Protein AF-A0A964UYS5-F1 (afdb_monomer)

Structure (mmCIF, N/CA/C/O backbone):
data_AF-A0A964UYS5-F1
#
_entry.id   AF-A0A964UYS5-F1
#
loop_
_atom_site.group_PDB
_atom_site.id
_atom_site.type_symbol
_atom_site.label_atom_id
_atom_site.label_alt_id
_atom_site.label_comp_id
_atom_site.label_asym_id
_atom_site.label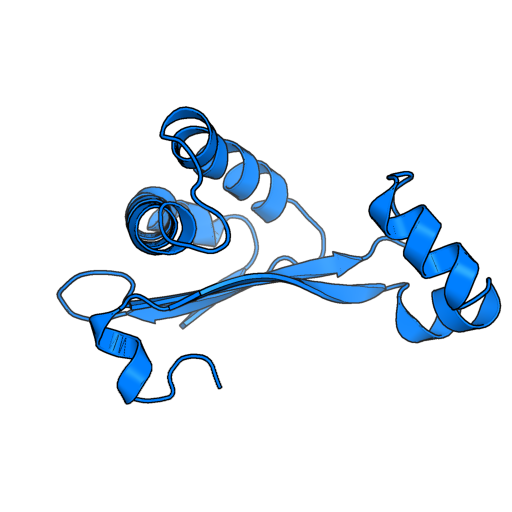_entity_id
_atom_site.label_seq_id
_atom_site.pdbx_PDB_ins_code
_atom_site.Cartn_x
_atom_site.Cartn_y
_atom_site.Cartn_z
_atom_site.occupancy
_atom_site.B_iso_or_equiv
_atom_site.auth_seq_id
_atom_site.auth_comp_id
_atom_site.auth_asym_id
_atom_site.auth_atom_id
_atom_site.pdbx_PDB_model_num
ATOM 1 N N . MET A 1 1 ? -6.693 -12.337 5.142 1.00 92.75 1 MET A N 1
ATOM 2 C CA . MET A 1 1 ? -7.371 -12.449 3.828 1.00 92.75 1 MET A CA 1
ATOM 3 C C . MET A 1 1 ? -6.487 -11.817 2.761 1.00 92.75 1 MET A C 1
ATOM 5 O O . MET A 1 1 ? -5.756 -10.897 3.102 1.00 92.75 1 MET A O 1
ATOM 9 N N . ILE A 1 2 ? -6.528 -12.293 1.512 1.00 96.44 2 ILE A N 1
ATOM 10 C CA . ILE A 1 2 ? -5.890 -11.612 0.372 1.00 96.44 2 ILE A CA 1
ATOM 11 C C . ILE A 1 2 ? -6.980 -11.203 -0.625 1.00 96.44 2 ILE A C 1
ATOM 13 O O . ILE A 1 2 ? -7.816 -12.031 -0.978 1.00 96.44 2 ILE A O 1
ATOM 17 N N . CYS A 1 3 ? -6.955 -9.948 -1.069 1.00 97.31 3 CYS A N 1
ATOM 18 C CA . CYS A 1 3 ? -7.844 -9.379 -2.081 1.00 97.31 3 CYS A CA 1
ATOM 19 C C . CYS A 1 3 ? -7.046 -9.038 -3.344 1.00 97.31 3 CYS A C 1
ATOM 21 O O . CYS A 1 3 ? -5.885 -8.632 -3.253 1.00 97.31 3 CYS A O 1
ATOM 23 N N . TYR A 1 4 ? -7.675 -9.158 -4.514 1.00 97.50 4 TYR A N 1
ATOM 24 C CA . TYR A 1 4 ? -7.044 -8.887 -5.806 1.00 97.50 4 TYR A CA 1
ATOM 25 C C . TYR A 1 4 ? -7.874 -7.902 -6.622 1.00 97.50 4 TYR A C 1
ATOM 27 O O . TYR A 1 4 ? -9.100 -7.983 -6.667 1.00 97.50 4 TYR A O 1
ATOM 35 N N . GLY A 1 5 ? -7.183 -7.001 -7.315 1.00 96.81 5 GLY A N 1
ATOM 36 C CA . GLY A 1 5 ? -7.800 -5.958 -8.128 1.00 96.81 5 GLY A CA 1
ATOM 37 C C . GLY A 1 5 ? -8.953 -5.233 -7.422 1.00 96.81 5 GLY A C 1
ATOM 38 O O . GLY A 1 5 ? -8.858 -4.864 -6.252 1.00 96.81 5 GLY A O 1
ATOM 39 N N . ALA A 1 6 ? -10.063 -5.064 -8.141 1.00 96.88 6 ALA A N 1
ATOM 40 C CA . ALA A 1 6 ? -11.221 -4.295 -7.692 1.00 96.88 6 ALA A CA 1
ATOM 41 C C . ALA A 1 6 ? -11.977 -4.885 -6.487 1.00 96.88 6 ALA A C 1
ATOM 43 O O . ALA A 1 6 ? -12.727 -4.144 -5.862 1.00 96.88 6 ALA A O 1
ATOM 44 N N . THR A 1 7 ? -11.774 -6.156 -6.106 1.00 97.25 7 THR A N 1
ATOM 45 C CA . THR A 1 7 ? -12.499 -6.746 -4.957 1.00 97.25 7 THR A CA 1
ATOM 46 C C . THR A 1 7 ? -12.132 -6.086 -3.628 1.00 97.25 7 THR A C 1
ATOM 48 O O . THR A 1 7 ? -12.843 -6.229 -2.645 1.00 97.25 7 THR A O 1
ATOM 51 N N . VAL A 1 8 ? -11.002 -5.373 -3.568 1.00 97.38 8 VAL A N 1
ATOM 52 C CA . VAL A 1 8 ? -10.613 -4.589 -2.387 1.00 97.38 8 VAL A CA 1
ATOM 53 C C . VAL A 1 8 ? -11.553 -3.403 -2.140 1.00 97.38 8 VAL A C 1
ATOM 55 O O . VAL A 1 8 ? -11.637 -2.911 -1.020 1.00 97.38 8 VAL A O 1
ATOM 58 N N . LEU A 1 9 ? -12.252 -2.928 -3.179 1.00 97.75 9 LEU A N 1
ATOM 59 C CA . LEU A 1 9 ? -13.094 -1.733 -3.100 1.00 97.75 9 LEU A CA 1
ATOM 60 C C . LEU A 1 9 ? -14.372 -1.976 -2.294 1.00 97.75 9 LEU A C 1
ATOM 62 O O . LEU A 1 9 ? -14.911 -1.025 -1.738 1.00 97.75 9 LEU A O 1
ATOM 66 N N . ASP A 1 10 ? -14.785 -3.235 -2.142 1.00 96.88 10 ASP A N 1
ATOM 67 C CA . ASP A 1 10 ? -15.872 -3.628 -1.237 1.00 96.88 10 ASP A CA 1
ATOM 68 C C . ASP A 1 10 ? -15.514 -3.381 0.244 1.00 96.88 10 ASP A C 1
ATOM 70 O O . ASP A 1 10 ? -16.390 -3.373 1.101 1.00 96.88 10 ASP A O 1
ATOM 74 N N . LEU A 1 11 ? -14.226 -3.165 0.548 1.00 96.69 11 LEU A N 1
ATOM 75 C CA . LEU A 1 11 ? -13.682 -2.913 1.887 1.00 96.69 11 LEU A CA 1
ATOM 76 C C . LEU A 1 11 ? -13.100 -1.495 2.023 1.00 96.69 11 LEU A C 1
ATOM 78 O O . LEU A 1 11 ? -12.312 -1.231 2.931 1.00 96.69 11 LEU A O 1
ATOM 82 N N . ALA A 1 12 ? -13.428 -0.587 1.097 1.00 96.31 12 ALA A N 1
ATOM 83 C CA . ALA A 1 12 ? -12.785 0.721 1.018 1.00 96.31 12 ALA A CA 1
ATOM 84 C C . ALA A 1 12 ? -13.008 1.577 2.275 1.00 96.31 12 ALA A C 1
ATOM 86 O O . ALA A 1 12 ? -12.074 2.240 2.717 1.00 96.31 12 ALA A O 1
ATOM 87 N N . GLU A 1 13 ? -14.203 1.543 2.870 1.00 96.19 13 GLU A N 1
ATOM 88 C CA . GLU A 1 13 ? -14.514 2.315 4.082 1.00 96.19 13 GLU A CA 1
ATOM 89 C C . GLU A 1 13 ? -13.680 1.844 5.283 1.00 96.19 13 GLU A C 1
ATOM 91 O O . GLU A 1 13 ? -12.986 2.653 5.898 1.00 96.19 13 GLU A O 1
ATOM 96 N N . ASP A 1 14 ? -13.644 0.532 5.547 1.00 96.75 14 ASP A N 1
ATOM 97 C CA . ASP A 1 14 ? -12.828 -0.055 6.621 1.00 96.75 14 ASP A CA 1
ATOM 98 C C . ASP A 1 14 ? -11.325 0.201 6.415 1.00 96.75 14 ASP A C 1
ATOM 100 O O . ASP A 1 14 ? -10.572 0.392 7.373 1.00 96.75 14 ASP A O 1
ATOM 104 N N . LEU A 1 15 ? -10.868 0.199 5.158 1.00 97.56 15 LEU A N 1
ATOM 105 C CA . LEU A 1 15 ? -9.481 0.506 4.814 1.00 97.56 15 LEU A CA 1
ATOM 106 C C . LEU A 1 15 ? -9.148 1.973 5.064 1.00 97.56 15 LEU A C 1
ATOM 108 O O . LEU A 1 15 ? -8.074 2.252 5.589 1.00 97.56 15 LEU A O 1
ATOM 112 N N . VAL A 1 16 ? -10.041 2.900 4.709 1.00 97.38 16 VAL A N 1
ATOM 113 C CA . VAL A 1 16 ? -9.858 4.336 4.969 1.00 97.38 16 VAL A CA 1
ATOM 114 C C . VAL A 1 16 ? -9.834 4.599 6.472 1.00 97.38 16 VAL A C 1
ATOM 116 O O . VAL A 1 16 ? -8.971 5.338 6.933 1.00 97.38 16 VAL A O 1
ATOM 119 N N . ASP A 1 17 ? -10.703 3.949 7.246 1.00 97.31 17 ASP A N 1
ATOM 120 C CA . ASP A 1 17 ? -10.720 4.055 8.708 1.00 97.31 17 ASP A CA 1
ATOM 121 C C . ASP A 1 17 ? -9.419 3.515 9.341 1.00 97.31 17 ASP A C 1
ATOM 123 O O . ASP A 1 17 ? -8.834 4.122 10.244 1.00 97.31 17 ASP A O 1
ATOM 127 N N . ALA A 1 18 ? -8.894 2.386 8.851 1.00 97.69 18 ALA A N 1
ATOM 128 C CA . ALA A 1 18 ? -7.606 1.856 9.307 1.00 97.69 18 ALA A CA 1
ATOM 129 C C . ALA A 1 18 ? -6.420 2.736 8.880 1.00 97.69 18 ALA A C 1
ATOM 131 O O . ALA A 1 18 ? -5.495 2.957 9.667 1.00 97.69 18 ALA A O 1
ATOM 132 N N . TYR A 1 19 ? -6.459 3.258 7.654 1.00 98.25 19 TYR A N 1
ATOM 133 C CA . TYR A 1 19 ? -5.463 4.173 7.108 1.00 98.25 19 TYR A CA 1
ATOM 134 C C . TYR A 1 19 ? -5.416 5.472 7.929 1.00 98.25 19 TYR A C 1
ATOM 136 O O . TYR A 1 19 ? -4.346 5.876 8.383 1.00 98.25 19 TYR A O 1
ATOM 144 N N . ALA A 1 20 ? -6.575 6.067 8.222 1.00 98.06 20 ALA A N 1
ATOM 145 C CA . ALA A 1 20 ? -6.705 7.287 9.013 1.00 98.06 20 ALA A CA 1
ATOM 146 C C . ALA A 1 20 ? -6.056 7.164 10.397 1.00 98.06 20 ALA A C 1
ATOM 148 O O . ALA A 1 20 ? -5.256 8.019 10.775 1.00 98.06 20 ALA A O 1
ATOM 149 N N . GLU A 1 21 ? -6.337 6.091 11.148 1.00 97.50 21 GLU A N 1
ATOM 150 C CA . GLU A 1 21 ? -5.741 5.885 12.478 1.00 97.50 21 GLU A CA 1
ATOM 151 C C . GLU A 1 21 ? -4.207 5.797 12.416 1.00 97.50 21 GLU A C 1
ATOM 153 O O . GLU A 1 21 ? -3.502 6.322 13.285 1.00 97.50 21 GLU A O 1
ATOM 158 N N . VAL A 1 22 ? -3.677 5.095 11.410 1.00 98.06 22 VAL A N 1
ATOM 159 C CA . VAL A 1 22 ? -2.245 4.794 11.326 1.00 98.06 22 VAL A CA 1
ATOM 160 C C . VAL A 1 22 ? -1.448 5.975 10.778 1.00 98.06 22 VAL A C 1
ATOM 162 O O . VAL A 1 22 ? -0.434 6.334 11.378 1.00 98.06 22 VAL A O 1
ATOM 165 N N . PHE A 1 23 ? -1.891 6.578 9.676 1.00 98.12 23 PHE A N 1
ATOM 166 C CA . PHE A 1 23 ? -1.128 7.592 8.945 1.00 98.12 23 PHE A CA 1
ATOM 167 C C . PHE A 1 23 ? -1.338 9.021 9.463 1.00 98.12 23 PHE A C 1
ATOM 169 O O . PHE A 1 23 ? -0.464 9.862 9.268 1.00 98.12 23 PHE A O 1
ATOM 176 N N . SER A 1 24 ? -2.399 9.294 10.233 1.00 98.19 24 SER A N 1
ATOM 177 C CA . SER A 1 24 ? -2.508 10.557 10.992 1.00 98.19 24 SER A CA 1
ATOM 178 C C . SER A 1 24 ? -1.520 10.644 12.167 1.00 98.19 24 SER A C 1
ATOM 180 O O . SER A 1 24 ? -1.303 11.713 12.735 1.00 98.19 24 SER A O 1
ATOM 182 N N . ALA A 1 25 ? -0.896 9.525 12.549 1.00 97.19 25 ALA A N 1
ATOM 183 C CA . ALA A 1 25 ? 0.110 9.477 13.600 1.00 97.19 25 ALA A CA 1
ATOM 184 C C . ALA A 1 25 ? 1.542 9.649 13.042 1.00 97.19 25 ALA A C 1
ATOM 186 O O . ALA A 1 25 ? 1.789 9.431 11.852 1.00 97.19 25 ALA A O 1
ATOM 187 N N . PRO A 1 26 ? 2.530 9.977 13.899 1.00 95.56 26 PRO A N 1
ATOM 188 C CA . PRO A 1 26 ? 3.932 9.985 13.498 1.00 95.56 26 PRO A CA 1
ATOM 189 C C . PRO A 1 26 ? 4.399 8.635 12.920 1.00 95.56 26 PRO A C 1
ATOM 191 O O . PRO A 1 26 ? 3.981 7.583 13.419 1.00 95.56 26 PRO A O 1
ATOM 194 N N . PRO A 1 27 ? 5.321 8.644 11.937 1.00 95.38 27 PRO A N 1
ATOM 195 C CA . PRO A 1 27 ? 6.033 9.817 11.414 1.00 95.38 27 PRO A CA 1
ATOM 196 C C . PRO A 1 27 ? 5.278 10.593 10.322 1.00 95.38 27 PRO A C 1
ATOM 198 O O . PRO A 1 27 ? 5.701 11.696 9.987 1.00 95.38 27 PRO A O 1
ATOM 201 N N . TRP A 1 28 ? 4.194 10.039 9.780 1.00 96.25 28 TRP A N 1
ATOM 202 C CA . TRP A 1 28 ? 3.517 10.582 8.603 1.00 96.25 28 TRP A CA 1
ATOM 203 C C . TRP A 1 28 ? 2.721 11.848 8.916 1.00 96.25 28 TRP A C 1
ATOM 205 O O . TRP A 1 28 ? 2.899 12.847 8.228 1.00 96.25 28 TRP A O 1
ATOM 215 N N . ASN A 1 29 ? 1.944 11.839 10.007 1.00 97.56 29 ASN A N 1
ATOM 216 C CA . ASN A 1 29 ? 1.112 12.972 10.433 1.00 97.56 29 ASN A CA 1
ATOM 217 C C . ASN A 1 29 ? 0.235 13.524 9.293 1.00 97.56 29 ASN A C 1
ATOM 219 O O . ASN A 1 29 ? 0.143 14.738 9.109 1.00 97.56 29 ASN A O 1
ATOM 223 N N . GLU A 1 30 ? -0.355 12.634 8.497 1.00 97.88 30 GLU A N 1
ATOM 224 C CA . GLU A 1 30 ? -1.196 13.027 7.371 1.00 97.88 30 GLU A CA 1
ATOM 225 C C . GLU A 1 30 ? -2.442 13.775 7.840 1.00 97.88 30 GLU A C 1
ATOM 227 O O . GLU A 1 30 ? -3.067 13.427 8.846 1.00 97.88 30 GLU A O 1
ATOM 232 N N . ASP A 1 31 ? -2.794 14.816 7.093 1.00 97.69 31 ASP A N 1
ATOM 233 C CA . ASP A 1 31 ? -3.987 15.609 7.340 1.00 97.69 31 ASP A CA 1
ATOM 234 C C . ASP A 1 31 ? -5.246 14.943 6.774 1.00 97.69 31 ASP A C 1
ATOM 236 O O . ASP A 1 31 ? -5.202 13.997 5.984 1.00 97.69 31 ASP A O 1
ATOM 240 N N . GLU A 1 32 ? -6.402 15.465 7.180 1.00 95.00 32 GLU A N 1
ATOM 241 C CA . GLU A 1 32 ? -7.704 14.951 6.760 1.00 95.00 32 GLU A CA 1
ATOM 242 C C . GLU A 1 32 ? -7.862 14.932 5.231 1.00 95.00 32 GLU A C 1
ATOM 244 O O . GLU A 1 32 ? -8.425 13.983 4.685 1.00 95.00 32 GLU A O 1
ATOM 249 N N . GLU A 1 33 ? -7.320 15.927 4.522 1.00 96.00 33 GLU A N 1
ATOM 250 C CA . GLU A 1 33 ? -7.366 15.969 3.059 1.00 96.00 33 GLU A CA 1
ATOM 251 C C . GLU A 1 33 ? -6.610 14.784 2.439 1.00 96.00 33 GLU A C 1
ATOM 253 O O . GLU A 1 33 ? -7.106 14.128 1.517 1.00 96.00 33 GLU A O 1
ATOM 258 N N . THR A 1 34 ? -5.423 14.468 2.955 1.00 96.00 34 THR A N 1
ATOM 259 C CA . THR A 1 34 ? -4.612 13.339 2.487 1.00 96.00 34 THR A CA 1
ATOM 260 C C . THR A 1 34 ? -5.290 12.003 2.788 1.00 96.00 34 THR A C 1
ATOM 262 O O . THR A 1 34 ? -5.354 11.140 1.903 1.00 96.00 34 THR A O 1
ATOM 265 N N . ILE A 1 35 ? -5.888 11.862 3.978 1.00 95.94 35 ILE A N 1
ATOM 266 C CA . ILE A 1 35 ? -6.694 10.688 4.337 1.00 95.94 35 ILE A CA 1
ATOM 267 C C . ILE A 1 35 ? -7.880 10.530 3.371 1.00 95.94 35 ILE A C 1
ATOM 269 O O . ILE A 1 35 ? -8.091 9.449 2.825 1.00 95.94 35 ILE A O 1
ATOM 273 N N . GLN A 1 36 ? -8.631 11.596 3.078 1.00 93.12 36 GLN A N 1
ATOM 274 C CA . GLN A 1 36 ? -9.759 11.535 2.137 1.00 93.12 36 GLN A CA 1
ATOM 275 C C . GLN A 1 36 ? -9.308 11.161 0.715 1.00 93.12 36 GLN A C 1
ATOM 277 O O . GLN A 1 36 ? -10.007 10.444 -0.010 1.00 93.12 36 GLN A O 1
ATOM 282 N N . ARG A 1 37 ? -8.107 11.591 0.308 1.00 96.44 37 ARG A N 1
ATOM 283 C CA . ARG A 1 37 ? -7.519 11.230 -0.991 1.00 96.44 37 ARG A CA 1
ATOM 284 C C . ARG A 1 37 ? -7.153 9.750 -1.102 1.00 96.44 37 ARG A C 1
ATOM 286 O O . ARG A 1 37 ? -7.065 9.245 -2.226 1.00 96.44 37 ARG A O 1
ATOM 293 N N . PHE A 1 38 ? -6.977 9.038 0.013 1.00 96.69 38 PHE A N 1
ATOM 294 C CA . PHE A 1 38 ? -6.655 7.610 0.007 1.00 96.69 38 PHE A CA 1
ATOM 295 C C . PHE A 1 38 ? -7.703 6.777 -0.740 1.00 96.69 38 PHE A C 1
ATOM 297 O O . PHE A 1 38 ? -7.327 5.918 -1.532 1.00 96.69 38 PHE A O 1
ATOM 304 N N . HIS A 1 39 ? -8.998 7.083 -0.613 1.00 94.25 39 HIS A N 1
ATOM 305 C CA . HIS A 1 39 ? -10.050 6.360 -1.341 1.00 94.25 39 HIS A CA 1
ATOM 306 C C . HIS A 1 39 ? -9.845 6.406 -2.871 1.00 94.25 39 HIS A C 1
ATOM 308 O O . HIS A 1 39 ? -9.957 5.396 -3.572 1.00 94.25 39 HIS A O 1
ATOM 314 N N . TYR A 1 40 ? -9.475 7.574 -3.408 1.00 95.88 40 TYR A N 1
ATOM 315 C CA . TYR A 1 40 ? -9.187 7.728 -4.836 1.00 95.88 40 TYR A CA 1
ATOM 316 C C . TYR A 1 40 ? -7.889 7.022 -5.241 1.00 95.88 40 TYR A C 1
ATOM 318 O O . TYR A 1 40 ? -7.84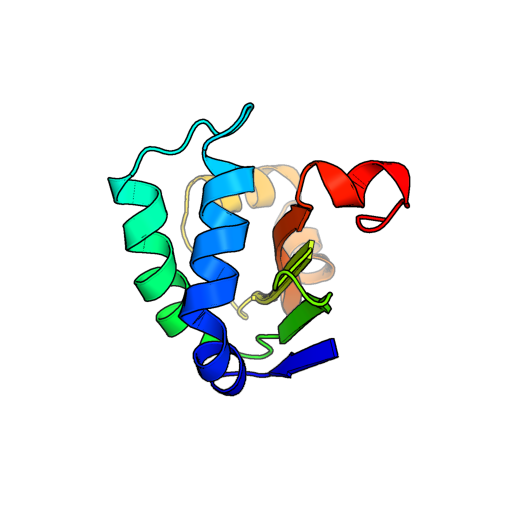4 6.387 -6.301 1.00 95.88 40 TYR A O 1
ATOM 326 N N . ARG A 1 41 ? -6.850 7.087 -4.394 1.00 96.88 41 ARG A N 1
ATOM 327 C CA . ARG A 1 41 ? -5.599 6.345 -4.612 1.00 96.88 41 ARG A CA 1
ATOM 328 C C . ARG A 1 41 ? -5.846 4.840 -4.632 1.00 96.88 41 ARG A C 1
ATOM 330 O O . ARG A 1 41 ? -5.381 4.186 -5.560 1.00 96.88 41 ARG A O 1
ATOM 337 N N . LEU A 1 42 ? -6.640 4.312 -3.701 1.00 97.69 42 LEU A N 1
ATOM 338 C CA . LEU A 1 42 ? -7.006 2.899 -3.625 1.00 97.69 42 LEU A CA 1
ATOM 339 C C . LEU A 1 42 ? -7.733 2.441 -4.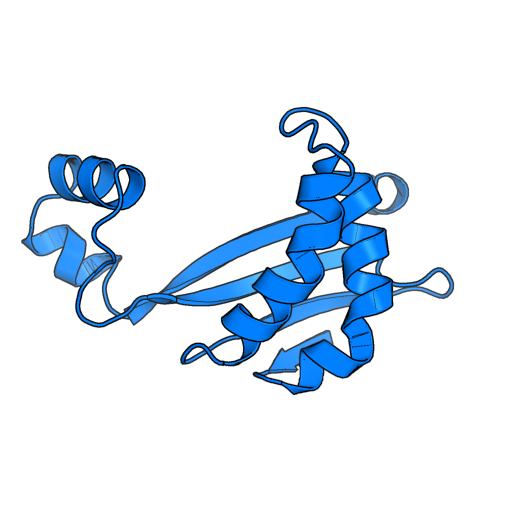894 1.00 97.69 42 LEU A C 1
ATOM 341 O O . LEU A 1 42 ? -7.367 1.422 -5.476 1.00 97.69 42 LEU A O 1
ATOM 345 N N . ARG A 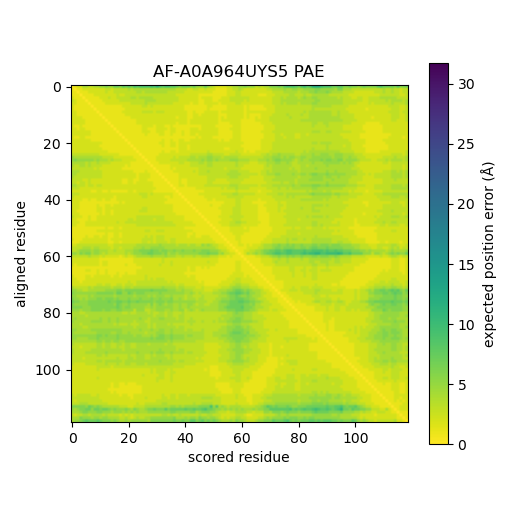1 43 ? -8.710 3.219 -5.381 1.00 97.25 43 ARG A N 1
ATOM 346 C CA . ARG A 1 43 ? -9.427 2.911 -6.630 1.00 97.25 43 ARG A CA 1
ATOM 347 C C . ARG A 1 43 ? -8.501 2.873 -7.845 1.00 97.25 43 ARG A C 1
ATOM 349 O O . ARG A 1 43 ? -8.637 1.987 -8.685 1.00 97.25 43 ARG A O 1
ATOM 356 N N . SER A 1 44 ? -7.566 3.817 -7.935 1.00 96.94 44 SER A N 1
ATOM 357 C CA . SER A 1 44 ? -6.553 3.832 -8.996 1.00 96.94 44 SER A CA 1
ATOM 358 C C . SER A 1 44 ? -5.597 2.637 -8.876 1.00 96.94 44 SER A C 1
ATOM 360 O O . SER A 1 44 ? -5.348 1.926 -9.852 1.00 96.94 44 SER A O 1
ATOM 362 N N . ALA A 1 45 ? -5.122 2.354 -7.660 1.00 97.00 45 ALA A N 1
ATOM 363 C CA . ALA A 1 45 ? -4.210 1.257 -7.363 1.00 97.00 45 ALA A CA 1
ATOM 364 C C . ALA A 1 45 ? -4.825 -0.113 -7.674 1.00 97.00 45 ALA A C 1
ATOM 366 O O . ALA A 1 45 ? -4.149 -0.953 -8.265 1.00 97.00 45 ALA A O 1
ATOM 367 N N . ALA A 1 46 ? -6.109 -0.317 -7.371 1.00 97.94 46 ALA A N 1
ATOM 368 C CA . ALA A 1 46 ? -6.838 -1.554 -7.651 1.00 97.94 46 ALA A CA 1
ATOM 369 C C . ALA A 1 46 ? -6.866 -1.925 -9.148 1.00 97.94 46 ALA A C 1
ATOM 371 O O . ALA A 1 46 ? -7.047 -3.093 -9.493 1.00 97.94 46 ALA A O 1
ATOM 372 N N . GLY A 1 47 ? -6.667 -0.953 -10.046 1.00 97.00 47 GLY A N 1
ATOM 373 C CA . GLY A 1 47 ? -6.534 -1.184 -11.486 1.00 97.00 47 GLY A CA 1
ATOM 374 C C . GLY A 1 47 ? -5.119 -1.555 -11.949 1.00 97.00 47 GLY A C 1
ATOM 375 O O . GLY A 1 47 ? -4.929 -1.876 -13.123 1.00 97.00 47 GLY A O 1
ATOM 376 N N . ARG A 1 48 ? -4.107 -1.499 -11.073 1.00 96.69 48 ARG A N 1
ATOM 377 C CA . ARG A 1 48 ? -2.708 -1.742 -11.451 1.00 96.69 48 ARG A CA 1
ATOM 378 C C . ARG A 1 48 ? -2.435 -3.239 -11.648 1.00 96.69 48 ARG A C 1
ATOM 380 O O . ARG A 1 48 ? -2.921 -4.068 -10.874 1.00 96.69 48 ARG A O 1
ATOM 387 N N . PRO A 1 49 ? -1.605 -3.614 -12.639 1.00 96.62 49 PRO A N 1
ATOM 388 C CA . PRO A 1 49 ? -1.189 -4.998 -12.827 1.00 96.62 49 PRO A CA 1
ATOM 389 C C . PRO A 1 49 ? -0.600 -5.619 -11.555 1.00 96.62 49 PRO A C 1
ATOM 391 O O . PRO A 1 49 ? 0.305 -5.075 -10.923 1.00 96.62 49 PRO A O 1
ATOM 394 N N . GLY A 1 50 ? -1.121 -6.791 -11.188 1.00 97.06 50 GLY A N 1
ATOM 395 C CA . GLY A 1 50 ? -0.658 -7.545 -10.025 1.00 97.06 50 GLY A CA 1
ATOM 396 C C . GLY A 1 50 ? -0.946 -6.890 -8.671 1.00 97.06 50 GLY A C 1
ATOM 397 O O . GLY A 1 50 ? -0.293 -7.276 -7.693 1.00 97.06 50 GLY A O 1
ATOM 398 N N . PHE A 1 51 ? -1.894 -5.942 -8.618 1.00 98.56 51 PHE A N 1
ATOM 399 C CA . PHE A 1 51 ? -2.432 -5.406 -7.371 1.00 98.56 51 PHE A CA 1
ATOM 400 C C . PHE A 1 51 ? -2.912 -6.537 -6.461 1.00 98.56 51 PHE A C 1
ATOM 402 O O . PHE A 1 51 ? -3.661 -7.427 -6.882 1.00 98.56 51 PHE A O 1
ATOM 409 N N . ARG A 1 52 ? -2.504 -6.470 -5.199 1.00 98.44 52 ARG A N 1
ATOM 410 C CA . ARG A 1 52 ? -2.974 -7.340 -4.129 1.00 98.44 52 ARG A CA 1
ATOM 411 C C . ARG A 1 52 ? -2.970 -6.579 -2.811 1.00 98.44 52 ARG A C 1
ATOM 413 O O . ARG A 1 52 ? -2.060 -5.794 -2.551 1.00 98.44 52 ARG A O 1
ATOM 420 N N . ALA A 1 53 ? -3.956 -6.862 -1.976 1.00 98.44 53 ALA A N 1
ATOM 421 C CA . ALA A 1 53 ? -3.993 -6.397 -0.600 1.00 98.44 53 ALA A CA 1
ATOM 422 C C . ALA A 1 53 ? -4.049 -7.598 0.341 1.00 98.44 53 ALA A C 1
ATOM 424 O O . ALA A 1 53 ? -4.786 -8.548 0.079 1.00 98.44 53 ALA A O 1
ATOM 425 N N . VAL A 1 54 ? -3.286 -7.570 1.429 1.00 98.12 54 VAL A N 1
ATOM 426 C CA . VAL A 1 54 ? -3.390 -8.544 2.521 1.00 98.12 54 VAL A CA 1
ATOM 427 C C . VAL A 1 54 ? -3.990 -7.835 3.719 1.00 98.12 54 VAL A C 1
ATOM 429 O O . VAL A 1 54 ? -3.536 -6.756 4.073 1.00 98.12 54 VAL A O 1
ATOM 432 N N . LEU A 1 55 ? -5.011 -8.434 4.325 1.00 97.75 55 LEU A N 1
ATOM 433 C CA . LEU A 1 55 ? -5.803 -7.840 5.398 1.00 97.75 55 LEU A CA 1
ATOM 434 C C . LEU A 1 55 ? -5.855 -8.777 6.603 1.00 97.75 55 LEU A C 1
ATOM 436 O O . LEU A 1 55 ? -6.058 -9.988 6.444 1.00 97.75 55 LEU A O 1
ATOM 440 N N . SER A 1 56 ? -5.759 -8.204 7.797 1.00 97.69 56 SER A N 1
ATOM 441 C CA . SER A 1 56 ? -6.148 -8.838 9.055 1.00 97.69 56 SER A CA 1
ATOM 442 C C . SER A 1 56 ? -7.364 -8.124 9.617 1.00 97.69 56 SER A C 1
ATOM 444 O O . SER A 1 56 ? -7.394 -6.896 9.668 1.00 97.69 56 SER A O 1
ATOM 446 N N . GLN A 1 57 ? -8.368 -8.895 10.019 1.00 95.19 57 GLN A N 1
ATOM 447 C CA . GLN A 1 57 ? -9.665 -8.386 10.445 1.00 95.19 57 GLN A CA 1
ATOM 448 C C . GLN A 1 57 ? -10.068 -8.995 11.784 1.00 95.19 57 GLN A C 1
ATOM 450 O O . GLN A 1 57 ? -9.808 -10.171 12.050 1.00 95.19 57 GLN A O 1
ATOM 455 N N . SER A 1 58 ? -10.782 -8.204 12.573 1.00 92.50 58 SER A N 1
ATOM 456 C CA . SER A 1 58 ? -11.469 -8.625 13.787 1.00 92.50 58 SER A CA 1
ATOM 457 C C . SER A 1 58 ? -12.919 -8.141 13.763 1.00 92.50 58 SER A C 1
ATOM 459 O O . SER A 1 58 ? -13.425 -7.642 12.758 1.00 92.50 58 SER A O 1
ATOM 461 N N . ARG A 1 59 ? -13.625 -8.283 14.889 1.00 89.81 59 ARG A N 1
ATOM 462 C CA . ARG A 1 59 ? -14.997 -7.771 15.032 1.00 89.81 59 ARG A CA 1
ATOM 463 C C . ARG A 1 59 ? -15.080 -6.244 14.962 1.00 89.81 59 ARG A C 1
ATOM 465 O O . ARG A 1 59 ? -16.175 -5.725 14.800 1.00 89.81 59 ARG A O 1
ATOM 472 N N . THR A 1 60 ? -13.955 -5.546 15.117 1.00 86.88 60 THR A N 1
ATOM 473 C CA . THR A 1 60 ? -13.869 -4.080 15.097 1.00 86.88 60 THR A CA 1
ATOM 474 C C . THR A 1 60 ? -13.396 -3.529 13.747 1.00 86.88 60 THR A C 1
ATOM 476 O O . THR A 1 60 ? -13.065 -2.352 13.665 1.00 86.88 60 THR A O 1
ATOM 479 N N . GLY A 1 61 ? -13.329 -4.366 12.705 1.00 94.56 61 GLY A N 1
ATOM 480 C CA . GLY A 1 61 ? -12.897 -3.977 11.359 1.00 94.56 61 GLY A CA 1
ATOM 481 C C . GLY A 1 61 ? -11.490 -4.471 11.020 1.00 94.56 61 GLY A C 1
ATOM 482 O O . GLY A 1 61 ? -11.066 -5.540 11.466 1.00 94.56 61 GLY A O 1
ATOM 483 N N . ILE A 1 62 ? -10.765 -3.706 10.200 1.00 97.69 62 ILE A N 1
ATOM 484 C CA . ILE A 1 62 ? -9.404 -4.041 9.762 1.00 97.69 62 ILE A CA 1
ATOM 485 C C . ILE A 1 62 ? -8.396 -3.658 10.852 1.00 97.69 62 ILE A C 1
ATOM 487 O O . ILE A 1 62 ? -8.238 -2.489 11.189 1.00 97.69 62 ILE A O 1
ATOM 491 N N . ASP A 1 63 ? -7.684 -4.648 11.388 1.00 97.81 63 ASP A N 1
ATOM 492 C CA . ASP A 1 63 ? -6.615 -4.456 12.381 1.00 97.81 63 ASP A CA 1
ATOM 493 C C . ASP A 1 63 ? -5.277 -4.076 11.729 1.00 97.81 63 ASP A C 1
ATOM 495 O O . ASP A 1 63 ? -4.412 -3.452 12.350 1.00 97.81 63 ASP A O 1
ATOM 499 N N . GLY A 1 64 ? -5.092 -4.465 10.469 1.00 98.06 64 GLY A N 1
ATOM 500 C CA . GLY A 1 64 ? -3.921 -4.117 9.681 1.00 98.06 64 GLY A CA 1
ATOM 501 C C . GLY A 1 64 ? -4.032 -4.580 8.236 1.00 98.06 64 GLY A C 1
ATOM 502 O O . GLY A 1 64 ? -4.784 -5.508 7.920 1.00 98.06 64 GLY A O 1
ATOM 503 N N . PHE A 1 65 ? -3.278 -3.926 7.361 1.00 98.44 65 PHE A N 1
ATOM 504 C CA . PHE A 1 65 ? -3.243 -4.238 5.943 1.00 98.44 65 PHE A CA 1
ATOM 505 C C . PHE A 1 65 ? -1.885 -3.960 5.303 1.00 98.44 65 PHE A C 1
ATOM 507 O O . PHE A 1 65 ? -1.084 -3.171 5.801 1.00 98.44 65 PHE A O 1
ATOM 514 N N . ALA A 1 66 ? -1.667 -4.598 4.160 1.00 98.56 66 ALA A N 1
ATOM 515 C CA . ALA A 1 66 ? -0.567 -4.341 3.248 1.00 98.56 66 ALA A CA 1
ATOM 516 C C . ALA A 1 66 ? -1.112 -4.222 1.821 1.00 98.56 66 ALA A C 1
ATOM 518 O O . ALA A 1 66 ? -1.921 -5.061 1.422 1.00 98.56 66 ALA A O 1
ATOM 519 N N . ILE A 1 67 ? -0.677 -3.222 1.051 1.00 98.62 67 ILE A N 1
ATOM 520 C CA . ILE A 1 67 ? -1.061 -3.031 -0.358 1.00 98.62 67 ILE A CA 1
ATOM 521 C C . ILE A 1 67 ? 0.188 -3.067 -1.225 1.00 98.62 67 ILE A C 1
ATOM 523 O O . ILE A 1 67 ? 1.163 -2.371 -0.952 1.00 98.62 67 ILE A O 1
ATOM 527 N N . ALA A 1 68 ? 0.144 -3.868 -2.286 1.00 98.44 68 ALA A N 1
ATOM 528 C CA . ALA A 1 68 ? 1.265 -4.024 -3.195 1.00 98.44 68 ALA A CA 1
ATOM 529 C C . ALA A 1 68 ? 0.817 -4.221 -4.648 1.00 98.44 68 ALA A C 1
ATOM 531 O O . ALA A 1 68 ? -0.278 -4.719 -4.919 1.00 98.44 68 ALA A O 1
ATOM 532 N N . TRP A 1 69 ? 1.690 -3.900 -5.599 1.00 98.25 69 TRP A N 1
ATOM 533 C CA . TRP A 1 69 ? 1.492 -4.149 -7.035 1.00 98.25 69 TRP A CA 1
ATOM 534 C C . TRP A 1 69 ? 2.811 -4.463 -7.731 1.00 98.25 69 TRP A C 1
ATOM 536 O O . TRP A 1 69 ? 3.891 -4.271 -7.177 1.00 98.25 69 TRP A O 1
ATOM 546 N N . LEU A 1 70 ? 2.733 -4.949 -8.970 1.00 97.94 70 LEU A N 1
ATOM 547 C CA . LEU A 1 70 ? 3.936 -5.135 -9.769 1.00 97.94 70 LEU A CA 1
ATOM 548 C C . LEU A 1 70 ? 4.417 -3.790 -10.308 1.00 97.94 70 LEU A C 1
ATOM 550 O O . LEU A 1 70 ? 3.636 -3.001 -10.851 1.00 97.94 70 LEU A O 1
ATOM 554 N N . THR A 1 71 ? 5.713 -3.538 -10.192 1.00 96.69 71 THR A N 1
ATOM 555 C CA . THR A 1 71 ? 6.346 -2.417 -10.877 1.00 96.69 71 THR A CA 1
ATOM 556 C C . THR A 1 71 ? 6.264 -2.607 -12.400 1.00 96.69 71 THR A C 1
ATOM 558 O O . THR A 1 71 ? 6.349 -3.729 -12.918 1.00 96.69 71 THR A O 1
ATOM 561 N N . PRO A 1 72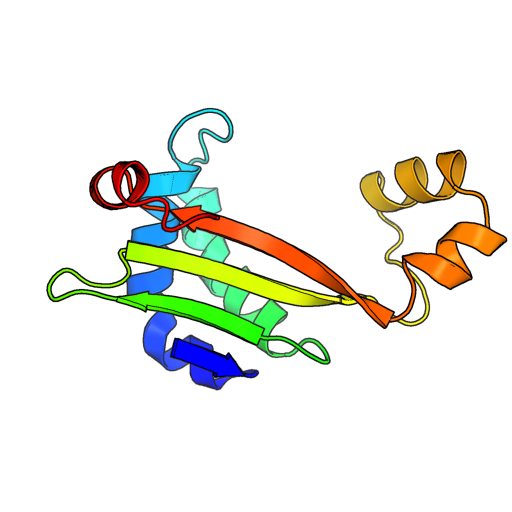 ? 6.075 -1.517 -13.159 1.00 94.56 72 PRO A N 1
ATOM 562 C CA . PRO A 1 72 ? 5.982 -1.578 -14.613 1.00 94.56 72 PRO A CA 1
ATOM 563 C C . PRO A 1 72 ? 7.324 -1.927 -15.278 1.00 94.56 72 PRO A C 1
ATOM 565 O O . PRO A 1 72 ? 8.393 -1.819 -14.682 1.00 94.56 72 PRO A O 1
ATOM 568 N N . LYS A 1 73 ? 7.269 -2.268 -16.574 1.00 92.00 73 LYS A N 1
ATOM 569 C CA . LYS A 1 73 ? 8.461 -2.494 -17.420 1.00 92.00 73 LYS A CA 1
ATOM 570 C C . LYS A 1 73 ? 9.394 -1.280 -17.501 1.00 92.00 73 LYS A C 1
ATOM 572 O O . LYS A 1 73 ? 10.587 -1.438 -17.733 1.00 92.00 73 LYS A O 1
ATOM 577 N N . SER A 1 74 ? 8.842 -0.084 -17.332 1.00 91.44 74 SER A N 1
ATOM 578 C CA . SER A 1 74 ? 9.584 1.171 -17.251 1.00 91.44 74 SER A CA 1
ATOM 579 C C . SER A 1 74 ? 9.156 1.873 -15.979 1.00 91.44 74 SER A C 1
ATOM 581 O O . SER A 1 74 ? 7.976 2.198 -15.844 1.00 91.44 74 SER A O 1
ATOM 583 N N . LEU A 1 75 ? 10.094 2.054 -15.046 1.00 91.69 75 LEU A N 1
ATOM 584 C CA . LEU A 1 75 ? 9.799 2.686 -13.765 1.00 91.69 75 LEU A CA 1
ATOM 585 C C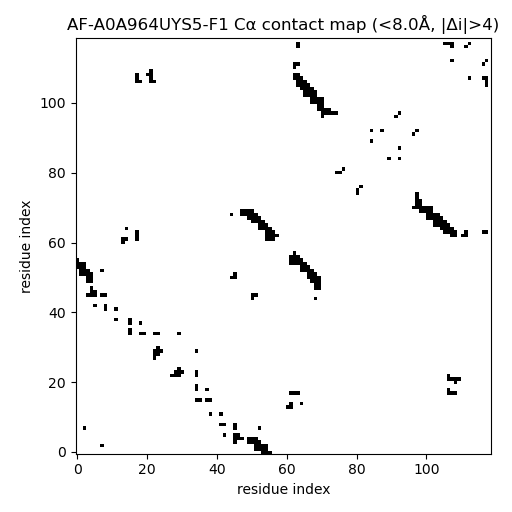 . LEU A 1 75 ? 9.238 4.102 -13.978 1.00 91.69 75 LEU A C 1
ATOM 587 O O . LEU A 1 75 ? 9.681 4.790 -14.901 1.00 91.69 75 LEU A O 1
ATOM 591 N N . PRO A 1 76 ? 8.275 4.538 -13.148 1.00 91.69 76 PRO A N 1
ATOM 592 C CA . PRO A 1 76 ? 7.733 5.887 -13.220 1.00 91.69 76 PRO A CA 1
ATOM 593 C C . PRO A 1 76 ? 8.824 6.955 -13.112 1.00 91.69 76 PRO A C 1
ATOM 595 O O . PRO A 1 76 ? 9.737 6.841 -12.292 1.00 91.69 76 PRO A O 1
ATOM 598 N N . ASP A 1 77 ? 8.691 8.020 -13.900 1.00 92.38 77 ASP A N 1
ATOM 599 C CA . ASP A 1 77 ? 9.574 9.183 -13.821 1.00 92.38 77 ASP A CA 1
ATOM 600 C C . ASP A 1 77 ? 9.180 10.057 -12.623 1.00 92.38 77 ASP A C 1
ATOM 602 O O . ASP A 1 77 ? 8.434 11.030 -12.733 1.00 92.38 77 ASP A O 1
ATOM 606 N N . THR A 1 78 ? 9.609 9.632 -11.434 1.00 94.75 78 THR A N 1
ATOM 607 C CA . THR A 1 78 ? 9.419 10.380 -10.189 1.00 94.75 78 THR A CA 1
ATOM 608 C C . THR A 1 78 ? 10.761 10.633 -9.512 1.00 94.75 78 THR A C 1
ATOM 610 O O . THR A 1 78 ? 11.692 9.831 -9.652 1.00 94.75 78 THR A O 1
ATOM 613 N N . PRO A 1 79 ? 10.875 11.697 -8.693 1.00 95.88 79 PRO A N 1
ATOM 614 C CA . PRO A 1 79 ? 12.101 11.969 -7.947 1.00 95.88 79 PRO A CA 1
ATOM 615 C C . PRO A 1 79 ? 12.566 10.792 -7.076 1.00 95.88 79 PRO A C 1
ATOM 617 O O . PRO A 1 79 ? 13.767 10.611 -6.878 1.00 95.88 79 PRO A O 1
ATOM 620 N N . THR A 1 80 ? 11.636 9.981 -6.563 1.00 92.69 80 THR A N 1
ATOM 621 C CA . THR A 1 80 ? 11.950 8.805 -5.741 1.00 92.69 80 THR A CA 1
ATOM 622 C C . THR A 1 80 ? 12.606 7.706 -6.572 1.00 92.69 80 THR A C 1
ATOM 624 O O . THR A 1 80 ? 13.712 7.280 -6.238 1.00 92.69 80 THR A O 1
ATOM 627 N N . TYR A 1 81 ? 11.996 7.295 -7.690 1.00 94.00 81 TYR A N 1
ATOM 628 C CA . TYR A 1 81 ? 12.606 6.282 -8.558 1.00 94.00 81 TYR A CA 1
ATOM 629 C C . TYR A 1 81 ? 13.905 6.775 -9.188 1.00 94.00 81 TYR A C 1
ATOM 631 O O . TYR A 1 81 ? 14.846 5.995 -9.289 1.00 94.00 81 TYR A O 1
ATOM 639 N N . ALA A 1 82 ? 14.008 8.062 -9.536 1.00 94.94 82 ALA A N 1
ATOM 640 C CA . ALA A 1 82 ? 15.243 8.641 -10.056 1.00 94.94 82 ALA A CA 1
ATOM 641 C C . ALA A 1 82 ? 16.407 8.506 -9.055 1.00 94.94 82 ALA A C 1
ATOM 643 O O . ALA A 1 82 ? 17.504 8.092 -9.432 1.00 94.94 82 ALA A O 1
ATOM 644 N N . LYS A 1 83 ? 16.167 8.779 -7.763 1.00 96.31 83 LYS A N 1
ATOM 645 C CA . LYS A 1 83 ? 17.176 8.612 -6.700 1.00 96.31 83 LYS A CA 1
ATOM 646 C C . LYS A 1 83 ? 17.598 7.158 -6.506 1.00 96.31 83 LYS A C 1
ATOM 648 O O . LYS A 1 83 ? 18.778 6.900 -6.273 1.00 96.31 83 LYS A O 1
ATOM 653 N N . VAL A 1 84 ? 16.654 6.220 -6.575 1.00 94.81 84 VAL A N 1
ATOM 654 C CA . VAL A 1 84 ? 16.949 4.784 -6.452 1.00 94.81 84 VAL A CA 1
ATOM 655 C C . VAL A 1 84 ? 17.718 4.290 -7.680 1.00 94.81 84 VAL A C 1
ATOM 657 O O . VAL A 1 84 ? 18.748 3.633 -7.543 1.00 94.81 84 VAL A O 1
ATOM 660 N N . ALA A 1 85 ? 17.279 4.669 -8.881 1.00 94.75 85 ALA A N 1
ATOM 661 C CA . ALA A 1 85 ? 17.923 4.294 -10.133 1.00 94.75 85 ALA A CA 1
ATOM 662 C C . ALA A 1 85 ? 19.356 4.832 -10.237 1.00 94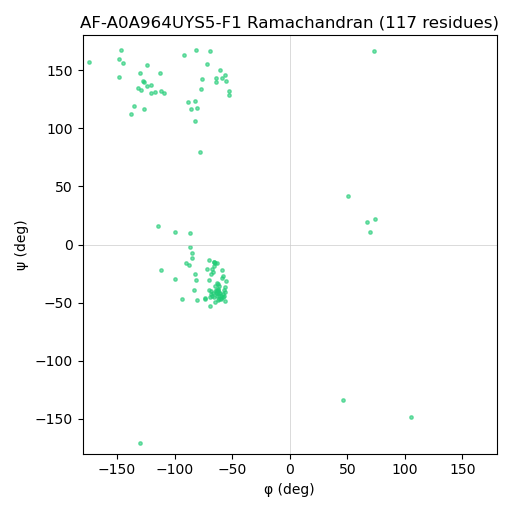.75 85 ALA A C 1
ATOM 664 O O . ALA A 1 85 ? 20.242 4.117 -10.702 1.00 94.75 85 ALA A O 1
ATOM 665 N N . ALA A 1 86 ? 19.606 6.054 -9.755 1.00 96.44 86 ALA A N 1
ATOM 666 C CA . ALA A 1 86 ? 20.945 6.637 -9.710 1.00 96.44 86 ALA A CA 1
ATOM 667 C C . ALA A 1 86 ? 21.913 5.852 -8.804 1.00 96.44 86 ALA A C 1
ATOM 669 O O . ALA A 1 86 ? 23.100 5.783 -9.106 1.00 96.44 86 ALA A O 1
ATOM 670 N N . GLN A 1 87 ? 21.418 5.248 -7.719 1.00 97.12 87 GLN A N 1
ATOM 671 C CA . GLN A 1 87 ? 22.236 4.463 -6.785 1.00 97.12 87 GLN A CA 1
ATOM 672 C C . GLN A 1 87 ? 22.465 3.026 -7.258 1.00 97.12 87 GLN A C 1
ATOM 674 O O . GLN A 1 87 ? 23.556 2.489 -7.092 1.00 97.12 87 GLN A O 1
ATOM 679 N N . LEU A 1 88 ? 21.442 2.395 -7.836 1.00 96.62 88 LEU A N 1
ATOM 680 C CA . LEU A 1 88 ? 21.516 1.002 -8.278 1.00 96.62 88 LEU A CA 1
ATOM 681 C C . LEU A 1 88 ? 22.192 0.852 -9.647 1.00 96.62 88 LEU A C 1
ATOM 683 O O . LEU A 1 88 ? 22.821 -0.169 -9.921 1.00 96.62 88 LEU A O 1
ATOM 687 N N . GLY A 1 89 ? 22.069 1.859 -10.513 1.00 96.62 89 GLY A N 1
ATOM 688 C CA . GLY A 1 89 ? 22.460 1.753 -11.913 1.00 96.62 89 GLY A CA 1
ATOM 689 C C . GLY A 1 89 ? 21.484 0.902 -12.732 1.00 96.62 89 GLY A C 1
ATOM 690 O O . GLY A 1 89 ? 20.624 0.191 -12.209 1.00 96.62 89 GLY A O 1
ATOM 691 N N . ARG A 1 90 ? 21.607 0.991 -14.060 1.00 94.62 90 ARG A N 1
ATOM 692 C CA . ARG A 1 90 ? 20.639 0.409 -15.005 1.00 94.62 90 ARG A CA 1
ATOM 693 C C . ARG A 1 90 ? 20.452 -1.100 -14.827 1.00 94.62 90 ARG A C 1
ATOM 695 O O . ARG A 1 90 ? 19.314 -1.560 -14.812 1.00 94.62 90 ARG A O 1
ATOM 702 N N . ASP A 1 91 ? 21.542 -1.846 -14.682 1.00 96.88 91 ASP A N 1
ATOM 703 C CA . ASP A 1 91 ? 21.490 -3.311 -14.671 1.00 96.88 91 ASP A CA 1
ATOM 704 C C . ASP A 1 91 ? 20.774 -3.836 -13.422 1.00 96.88 91 ASP A C 1
ATOM 706 O O . ASP A 1 91 ? 19.877 -4.670 -13.524 1.00 96.88 91 ASP A O 1
ATOM 710 N N . ARG A 1 92 ? 21.077 -3.271 -12.244 1.00 97.12 92 ARG A N 1
ATOM 711 C CA . ARG A 1 92 ? 20.394 -3.637 -10.995 1.00 97.12 92 ARG A CA 1
ATOM 712 C C . ARG A 1 92 ? 18.953 -3.153 -10.947 1.00 97.12 92 ARG A C 1
ATOM 714 O O . ARG A 1 92 ? 18.124 -3.827 -10.350 1.00 97.12 92 ARG A O 1
ATOM 721 N N . VAL A 1 93 ? 18.621 -2.030 -11.586 1.00 96.50 93 VAL A N 1
ATOM 722 C CA . VAL A 1 93 ? 17.217 -1.623 -11.757 1.00 96.50 93 VAL A CA 1
ATOM 723 C C . VAL A 1 93 ? 16.451 -2.667 -12.568 1.00 96.50 93 VAL A C 1
ATOM 725 O O . VAL A 1 93 ? 15.365 -3.074 -12.159 1.00 96.50 93 VAL A O 1
ATOM 728 N N . ALA A 1 94 ? 17.012 -3.123 -13.691 1.00 95.69 94 ALA A N 1
ATOM 729 C CA . ALA A 1 94 ? 16.375 -4.136 -14.528 1.00 95.69 94 ALA A CA 1
ATOM 730 C C . ALA A 1 94 ? 16.222 -5.481 -13.799 1.00 95.69 94 ALA A C 1
ATOM 732 O O . ALA A 1 94 ? 15.188 -6.126 -13.932 1.00 95.69 94 ALA A O 1
ATOM 733 N N . GLU A 1 95 ? 17.224 -5.880 -13.015 1.00 97.00 95 GLU A N 1
ATOM 734 C CA . GLU A 1 95 ? 17.222 -7.138 -12.263 1.00 97.00 95 GLU A CA 1
ATOM 735 C C . GLU A 1 95 ? 16.292 -7.111 -11.040 1.00 97.00 95 GLU A C 1
ATOM 737 O O . GLU A 1 95 ? 15.550 -8.063 -10.813 1.00 97.00 95 GLU A O 1
ATOM 742 N N . LEU A 1 96 ? 16.347 -6.047 -10.232 1.00 96.00 96 LEU A N 1
ATOM 743 C CA . LEU A 1 96 ? 15.729 -6.020 -8.902 1.00 96.00 96 LEU A CA 1
ATOM 744 C C . LEU A 1 96 ? 14.378 -5.316 -8.872 1.00 96.00 96 LEU A C 1
ATOM 746 O O . LEU A 1 96 ? 13.563 -5.624 -8.006 1.00 96.00 96 LEU A O 1
ATOM 750 N N . LEU A 1 97 ? 14.162 -4.332 -9.749 1.00 96.06 97 LEU A N 1
ATOM 751 C CA . LEU A 1 97 ? 13.011 -3.438 -9.644 1.00 96.06 97 LEU A CA 1
ATOM 752 C C . LEU A 1 97 ? 11.991 -3.613 -10.750 1.00 96.06 97 LEU A C 1
ATOM 754 O O . LEU A 1 97 ? 10.864 -3.202 -10.532 1.00 96.06 97 LEU A O 1
ATOM 758 N N . VAL A 1 98 ? 12.319 -4.168 -11.916 1.00 95.75 98 VAL A N 1
ATOM 759 C CA . VAL A 1 98 ? 11.339 -4.349 -13.001 1.00 95.75 98 VAL A CA 1
ATOM 760 C C . VAL A 1 98 ? 10.516 -5.617 -12.771 1.00 95.75 98 VAL A C 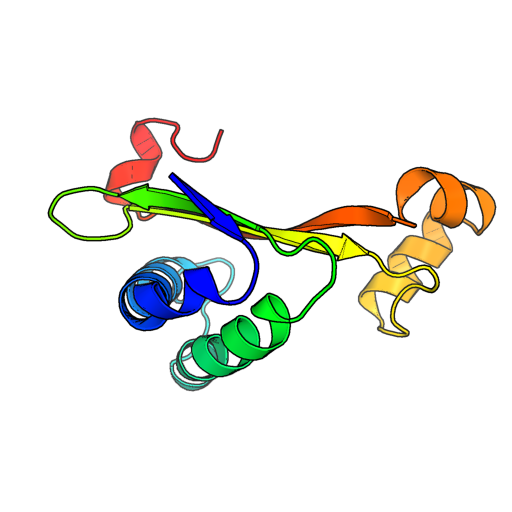1
ATOM 762 O O . VAL A 1 98 ? 11.061 -6.710 -12.666 1.00 95.75 98 VAL A O 1
ATOM 765 N N . GLY A 1 99 ? 9.186 -5.482 -12.717 1.00 96.25 99 GLY A N 1
ATOM 766 C CA . GLY A 1 99 ? 8.280 -6.599 -12.429 1.00 96.25 99 GLY A CA 1
ATOM 767 C C . GLY A 1 99 ? 8.347 -7.106 -10.983 1.00 96.25 99 GLY A C 1
ATOM 768 O O . GLY A 1 99 ? 7.778 -8.154 -10.681 1.00 96.25 99 GLY A O 1
ATOM 769 N N . ALA A 1 100 ? 9.024 -6.377 -10.096 1.00 97.06 100 ALA A N 1
ATOM 770 C CA . ALA A 1 100 ? 9.073 -6.660 -8.672 1.00 97.06 100 ALA A CA 1
ATOM 771 C C . ALA A 1 100 ? 7.729 -6.347 -8.005 1.00 97.06 100 ALA A C 1
ATOM 773 O O . ALA A 1 100 ? 6.959 -5.516 -8.488 1.00 97.06 100 ALA A O 1
ATOM 774 N N . LEU A 1 101 ? 7.452 -7.002 -6.877 1.00 97.38 101 LEU A N 1
ATOM 775 C CA . LEU A 1 101 ? 6.311 -6.653 -6.040 1.00 97.38 101 LEU A CA 1
ATOM 776 C C . LEU A 1 101 ? 6.688 -5.479 -5.135 1.00 97.38 101 LEU A C 1
ATOM 778 O O . LEU A 1 101 ? 7.428 -5.651 -4.170 1.00 97.38 101 LEU A O 1
ATOM 782 N N . GLU A 1 102 ? 6.170 -4.302 -5.455 1.00 96.88 102 GLU A N 1
ATOM 783 C CA . GLU A 1 102 ? 6.344 -3.095 -4.657 1.00 96.88 102 GLU A CA 1
ATOM 784 C C . GLU A 1 102 ? 5.244 -3.006 -3.606 1.00 96.88 102 GLU A C 1
ATOM 786 O O . GLU A 1 102 ? 4.060 -3.023 -3.945 1.00 96.88 102 GLU A O 1
ATOM 791 N N . LEU A 1 103 ? 5.656 -2.931 -2.341 1.00 97.06 103 LEU A N 1
ATOM 792 C CA . LEU A 1 103 ? 4.790 -2.651 -1.204 1.00 97.06 103 LEU A CA 1
ATOM 793 C C . LEU A 1 103 ? 4.658 -1.134 -1.060 1.00 97.06 103 LEU A C 1
ATOM 795 O O . LEU A 1 103 ? 5.653 -0.458 -0.812 1.00 97.06 103 LEU A O 1
ATOM 799 N N . ASP A 1 104 ? 3.442 -0.629 -1.225 1.00 95.75 104 ASP A N 1
ATOM 800 C CA . ASP A 1 104 ? 3.133 0.801 -1.135 1.00 95.75 104 ASP A CA 1
ATOM 801 C C . ASP A 1 104 ? 2.686 1.181 0.272 1.00 95.75 104 ASP A C 1
ATOM 803 O O . ASP A 1 104 ? 3.213 2.116 0.861 1.00 95.75 104 ASP A O 1
ATOM 807 N N . GLU A 1 105 ? 1.776 0.390 0.844 1.00 97.12 105 GLU A N 1
ATOM 808 C CA . GLU A 1 105 ? 1.215 0.650 2.166 1.00 97.12 105 GLU A CA 1
ATOM 809 C C . GLU A 1 105 ? 1.432 -0.556 3.081 1.00 97.12 105 GLU A C 1
ATOM 811 O O . GLU A 1 105 ? 1.185 -1.699 2.685 1.00 97.12 105 GLU A O 1
ATOM 816 N N . LEU A 1 106 ? 1.844 -0.298 4.325 1.00 97.62 106 LEU A N 1
ATOM 817 C CA . LEU A 1 106 ? 1.852 -1.263 5.425 1.00 97.62 106 LEU A CA 1
ATOM 818 C C . LEU A 1 106 ? 1.353 -0.575 6.692 1.00 97.62 106 LEU A C 1
ATOM 820 O O . LEU A 1 106 ? 2.030 0.283 7.258 1.00 97.62 106 LEU A O 1
ATOM 824 N N . ALA A 1 107 ? 0.178 -0.983 7.156 1.00 97.81 107 ALA A N 1
ATOM 825 C CA . ALA A 1 107 ? -0.513 -0.339 8.258 1.00 97.81 107 ALA A CA 1
ATOM 826 C C . ALA A 1 107 ? -0.930 -1.360 9.314 1.00 97.81 107 ALA A C 1
ATOM 828 O O . ALA A 1 107 ? -1.515 -2.397 9.006 1.00 97.81 107 ALA A O 1
ATOM 829 N N . VAL A 1 108 ? -0.653 -1.047 10.580 1.00 97.94 108 VAL A N 1
ATOM 830 C CA . VAL A 1 108 ? -1.096 -1.839 11.733 1.00 97.94 108 VAL A CA 1
ATOM 831 C C . VAL A 1 108 ? -1.638 -0.896 12.800 1.00 97.94 108 VAL A C 1
ATOM 833 O O . VAL A 1 108 ? -0.905 -0.039 13.326 1.00 97.94 108 VAL A O 1
ATOM 836 N N . ARG A 1 109 ? -2.917 -1.072 13.141 1.00 97.06 109 ARG A N 1
ATOM 837 C CA . ARG A 1 109 ? -3.590 -0.313 14.200 1.00 97.06 109 ARG A CA 1
ATOM 838 C C . ARG A 1 109 ? -2.925 -0.528 15.545 1.00 97.06 109 ARG A C 1
ATOM 840 O O . ARG A 1 109 ? -2.341 -1.584 15.806 1.00 97.06 109 ARG A O 1
ATOM 847 N N . ARG A 1 110 ? -2.985 0.481 16.417 1.00 94.81 110 ARG A N 1
ATOM 848 C CA . ARG A 1 110 ? -2.174 0.514 17.649 1.00 94.81 110 ARG A CA 1
ATOM 849 C C . ARG A 1 110 ? -2.392 -0.710 18.536 1.00 94.81 110 ARG A C 1
ATOM 851 O O . ARG A 1 110 ? -1.414 -1.253 19.050 1.00 94.81 110 ARG A O 1
ATOM 858 N N . HIS A 1 111 ? -3.635 -1.169 18.679 1.00 94.06 111 HIS A N 1
ATOM 859 C CA . HIS A 1 111 ? -3.983 -2.320 19.523 1.00 94.06 111 HIS A CA 1
ATOM 860 C C . HIS A 1 111 ? -3.452 -3.657 18.990 1.00 94.06 111 HIS A C 1
ATOM 862 O O . HIS A 1 111 ? -3.229 -4.577 19.775 1.00 94.06 111 HIS A O 1
ATOM 868 N N . ALA A 1 112 ? -3.222 -3.773 17.680 1.00 95.00 112 ALA A N 1
ATOM 869 C CA . ALA A 1 112 ? -2.784 -5.011 17.037 1.00 95.00 112 ALA A CA 1
ATOM 870 C C . ALA A 1 112 ? -1.251 -5.156 16.958 1.00 95.00 112 ALA A C 1
ATOM 872 O O . ALA A 1 112 ? -0.733 -6.258 16.765 1.00 95.00 112 ALA A O 1
ATOM 873 N N . ARG A 1 113 ? -0.495 -4.068 17.165 1.00 93.88 113 ARG A N 1
ATOM 874 C CA . ARG A 1 113 ? 0.982 -4.064 17.086 1.00 93.88 113 ARG A CA 1
ATOM 875 C C . ARG A 1 113 ? 1.674 -5.058 18.033 1.00 93.88 113 ARG A C 1
ATOM 877 O O . ARG A 1 113 ? 2.581 -5.746 17.563 1.00 93.88 113 ARG A O 1
ATOM 884 N N . PRO A 1 114 ? 1.283 -5.200 19.320 1.00 94.12 114 PRO A N 1
ATOM 885 C CA . PRO A 1 114 ? 1.974 -6.098 20.254 1.00 94.12 114 PRO A CA 1
ATOM 886 C C . PRO A 1 114 ? 1.922 -7.581 19.862 1.00 94.12 114 PRO A C 1
ATOM 888 O O . PRO A 1 114 ? 2.698 -8.378 20.377 1.00 94.12 114 PRO A O 1
ATOM 891 N N . GLN A 1 115 ? 1.025 -7.953 18.947 1.00 90.94 115 GLN A N 1
ATOM 892 C CA . GLN A 1 115 ? 0.828 -9.329 18.489 1.00 90.94 115 GLN A CA 1
ATOM 893 C C . GLN A 1 115 ? 1.774 -9.707 17.339 1.00 90.94 115 GLN A C 1
ATOM 895 O O . GLN A 1 115 ? 1.750 -10.837 16.863 1.00 90.94 115 GLN A O 1
ATOM 900 N N . GLY A 1 116 ? 2.611 -8.771 16.877 1.00 92.75 116 GLY A N 1
ATOM 901 C CA . GLY A 1 116 ? 3.528 -9.007 15.765 1.00 92.75 116 GLY A CA 1
ATOM 902 C C . GLY A 1 116 ? 2.842 -9.049 14.400 1.00 92.75 116 GLY A C 1
ATOM 903 O O . GLY A 1 116 ? 3.418 -9.600 13.472 1.00 92.75 116 GLY A O 1
ATOM 904 N N . LEU A 1 117 ? 1.649 -8.458 14.264 1.00 94.19 117 LEU A N 1
ATOM 905 C CA . LEU A 1 117 ? 0.848 -8.517 13.036 1.00 94.19 117 LEU A CA 1
ATOM 906 C C . LEU A 1 117 ? 1.563 -7.953 11.792 1.00 94.19 117 LEU A C 1
ATOM 908 O O . LEU A 1 117 ? 1.288 -8.383 10.681 1.00 94.19 117 LEU A O 1
ATOM 912 N N . GLY A 1 118 ? 2.477 -6.998 11.969 1.00 91.62 118 GLY A N 1
ATOM 913 C CA . GLY A 1 118 ? 3.229 -6.395 10.864 1.00 91.62 118 GLY A CA 1
ATOM 914 C C . GLY A 1 118 ? 4.509 -7.135 10.457 1.00 91.62 118 GLY A C 1
ATOM 915 O O . GLY A 1 118 ? 5.318 -6.534 9.757 1.00 91.62 118 GLY A O 1
ATOM 916 N N . ARG A 1 119 ? 4.752 -8.352 10.963 1.00 88.25 119 ARG A N 1
ATOM 917 C CA . ARG A 1 119 ? 5.977 -9.130 10.703 1.00 88.25 119 ARG A CA 1
ATOM 918 C C . ARG A 1 119 ? 5.848 -10.072 9.516 1.00 88.25 119 ARG A C 1
ATOM 920 O O . ARG A 1 119 ? 4.733 -10.582 9.284 1.00 88.25 119 ARG A O 1
#

Foldseek 3Di:
DKDAAPVCLVQLVLVLVQCCQFQCDPPNVDDPVVSVCVSVVVNVQSHAAAWMKDFDADPVGTQWMWIKHFAAQDHDPDPVVVVVCVVCDDVSCNVPRHRDIDIDDTTGHPVCVVVVPRD

Solvent-accessible surface area (backbone atoms only — not comparable to full-atom values): 6712 Å² total; per-residue (Å²): 93,78,38,52,35,66,67,46,60,85,46,44,67,48,47,47,57,40,45,42,67,42,40,46,32,82,92,67,51,46,49,72,69,60,47,62,47,44,61,59,50,50,60,56,47,27,71,40,64,72,21,37,35,41,43,41,73,58,99,89,42,50,41,27,39,36,35,33,27,42,37,49,93,65,75,69,96,40,76,66,50,50,56,51,41,72,74,56,33,71,68,49,37,58,71,64,49,42,62,27,81,44,75,78,46,79,43,57,34,81,88,42,48,89,76,52,70,88,112

Sequence (119 aa):
MICYGATVLDLAEDLVDAYAEVFSAPPWNEDEETIQRFHYRLRSAAGRPGFRAVLSQSRTGIDGFAIAWLTPKSLPDTPTYAKVAAQLGRDRVAELLVGALELDELAVRRHARPQGLGR

Radius of gyration: 15.52 Å; Cα contacts (8 Å, |Δi|>4): 169; chains: 1;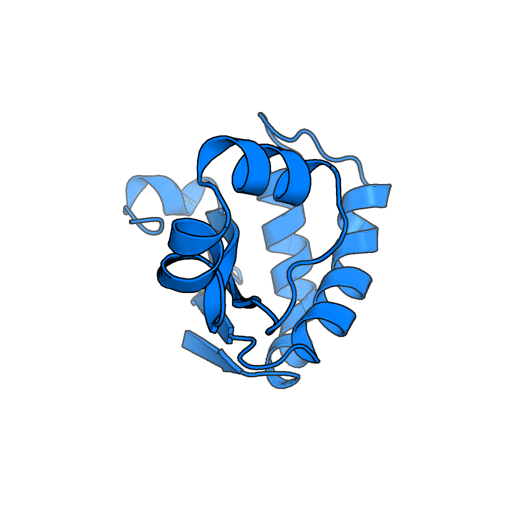 bounding box: 38×28×38 Å

Secondary structure (DSSP, 8-state):
-EEEGGGGGGGHHHHHHHHHHHHTSTTT---HHHHHHHHHHHHHHTTSTT-EEEEEEETTEEEEEEEEEEPPSS----HHHHHHHHHHHHHHHHHHTTT-EEEEEEEE-GGGGGGTTT-

Organism: NCBI:txid1775135

pLDDT: mean 96.04, std 2.2, range [86.88, 98.62]

Mean predicted aligned error: 2.78 Å

Nearest PDB structures (foldseek):
  6bvc-assembly1_A-2  TM=6.073E-01  e=1.440E-02  Serratia marcescens
  8a9o-assembly1_A  TM=6.719E-01  e=3.797E-02  Acinetobacter baumannii
  5hmn-assembly1_C  TM=6.993E-01  e=7.732E-02  uncultured bacterium
  2q0y-assembly1_A-2  TM=6.259E-01  e=2.039E-01  Cupriavidus pinatubonensis JMP134
  2aj6-assembly1_A  TM=4.384E-01  e=2.176E-01  Staphylococcus aureus subsp. aureus MW2